Protein AF-A0A6P1M5F7-F1 (afdb_monomer_lite)

Radius of gyration: 10.96 Å; chains: 1; bounding box: 27×23×26 Å

pLDDT: mean 94.93, std 3.1, range [82.81, 98.25]

Structure (mmCIF, N/CA/C/O backbone):
data_AF-A0A6P1M5F7-F1
#
_entry.id   AF-A0A6P1M5F7-F1
#
loop_
_atom_site.group_PDB
_atom_site.id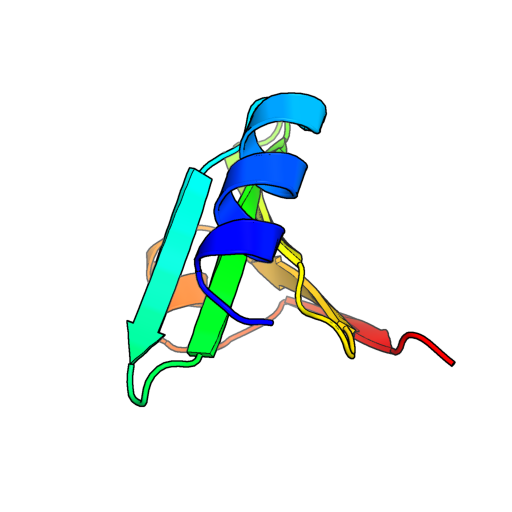
_atom_site.type_symbol
_atom_site.label_atom_id
_atom_site.label_alt_id
_atom_site.label_comp_id
_atom_site.label_asym_id
_atom_site.label_entity_id
_atom_site.label_seq_id
_atom_site.pdbx_PDB_ins_code
_atom_site.Cartn_x
_atom_site.Cartn_y
_atom_site.Cartn_z
_atom_site.occupancy
_atom_site.B_iso_or_equiv
_atom_site.auth_seq_id
_atom_site.auth_comp_id
_atom_site.auth_asym_id
_atom_site.auth_atom_id
_atom_site.pdbx_PDB_model_num
ATOM 1 N N . MET A 1 1 ? 7.310 -3.870 -7.614 1.00 92.25 1 MET A N 1
ATOM 2 C CA . MET A 1 1 ? 6.594 -3.358 -8.796 1.00 92.25 1 MET A CA 1
ATOM 3 C C . MET A 1 1 ? 7.068 -1.970 -9.139 1.00 92.25 1 MET A C 1
ATOM 5 O O . MET A 1 1 ? 7.572 -1.275 -8.258 1.00 92.25 1 MET A O 1
ATOM 9 N N . ASP A 1 2 ? 6.932 -1.605 -10.409 1.00 94.56 2 ASP A N 1
ATOM 10 C CA . ASP A 1 2 ? 7.113 -0.232 -10.866 1.00 94.56 2 ASP A CA 1
ATOM 11 C C . ASP A 1 2 ? 5.863 0.624 -10.592 1.00 94.56 2 ASP A C 1
ATOM 13 O O . ASP A 1 2 ? 4.833 0.139 -10.115 1.00 94.56 2 ASP A O 1
ATOM 17 N N . GLU A 1 3 ? 5.989 1.919 -10.871 1.00 96.06 3 GLU A N 1
ATOM 18 C CA . GLU A 1 3 ? 4.947 2.919 -10.643 1.00 96.06 3 GLU A CA 1
ATOM 19 C C . GLU A 1 3 ? 3.691 2.676 -11.483 1.00 96.06 3 GLU A C 1
ATOM 21 O O . GLU A 1 3 ? 2.575 2.821 -10.987 1.00 96.06 3 GLU A O 1
ATOM 26 N N . GLU A 1 4 ? 3.852 2.305 -12.754 1.00 96.38 4 GLU A N 1
ATOM 27 C CA . GLU A 1 4 ? 2.724 2.106 -13.665 1.00 96.38 4 GLU A CA 1
ATOM 28 C C . GLU A 1 4 ? 1.848 0.947 -13.185 1.00 96.38 4 GLU A C 1
ATOM 30 O O . GLU A 1 4 ? 0.634 1.103 -13.020 1.00 96.38 4 GLU A O 1
ATOM 35 N N . LYS A 1 5 ? 2.472 -0.195 -12.877 1.00 95.94 5 LYS A N 1
ATOM 36 C CA . LYS A 1 5 ? 1.779 -1.372 -12.357 1.00 95.94 5 LYS A CA 1
ATOM 37 C C . LYS A 1 5 ? 1.127 -1.090 -11.003 1.00 95.94 5 LYS A C 1
ATOM 39 O O . LYS A 1 5 ? 0.000 -1.531 -10.771 1.00 95.94 5 LYS A O 1
ATOM 44 N N . ALA A 1 6 ? 1.805 -0.348 -10.124 1.00 97.44 6 ALA A N 1
ATOM 45 C CA . ALA A 1 6 ? 1.255 0.033 -8.826 1.00 97.44 6 ALA A CA 1
ATOM 46 C C . ALA A 1 6 ? 0.002 0.899 -8.964 1.00 97.44 6 ALA A C 1
ATOM 48 O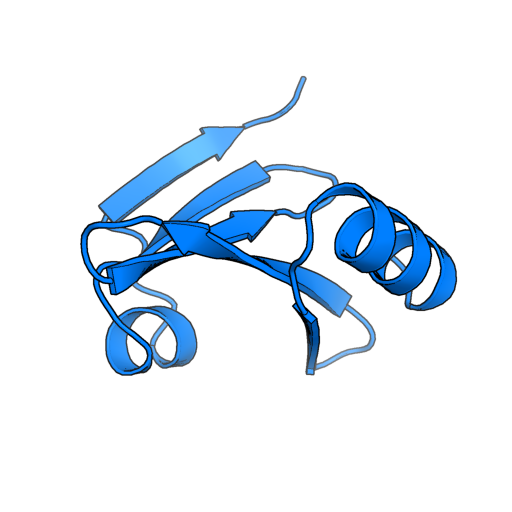 O . ALA A 1 6 ? -1.002 0.621 -8.313 1.00 97.44 6 ALA A O 1
ATOM 49 N N . ASN A 1 7 ? 0.029 1.900 -9.845 1.00 97.81 7 ASN A N 1
ATOM 50 C CA . ASN A 1 7 ? -1.116 2.774 -10.087 1.00 97.81 7 ASN A CA 1
ATOM 51 C C . ASN A 1 7 ? -2.316 2.007 -10.658 1.00 97.81 7 ASN A C 1
ATOM 53 O O . ASN A 1 7 ? -3.430 2.159 -10.161 1.00 97.81 7 ASN A O 1
ATOM 57 N N . GLN A 1 8 ? -2.091 1.132 -11.644 1.00 97.75 8 GLN A N 1
ATOM 58 C CA . GLN A 1 8 ? -3.157 0.304 -12.222 1.00 97.75 8 GLN A CA 1
ATOM 59 C C . GLN A 1 8 ? -3.795 -0.619 -11.175 1.00 97.75 8 GLN A C 1
ATOM 61 O O . GLN A 1 8 ? -5.017 -0.742 -11.100 1.00 97.75 8 GLN A O 1
ATOM 66 N N . LEU A 1 9 ? -2.977 -1.265 -10.339 1.00 97.06 9 LEU A N 1
ATOM 67 C CA . LEU A 1 9 ? -3.479 -2.151 -9.293 1.00 97.06 9 LEU A CA 1
ATOM 68 C C . LEU A 1 9 ? -4.188 -1.378 -8.170 1.00 97.06 9 LEU A C 1
ATOM 70 O O . LEU A 1 9 ? -5.219 -1.836 -7.676 1.00 97.06 9 LEU A O 1
ATOM 74 N N . ALA A 1 10 ? -3.675 -0.206 -7.788 1.00 97.75 10 ALA A N 1
ATOM 75 C CA . ALA A 1 10 ? -4.319 0.671 -6.817 1.00 97.75 10 ALA A CA 1
ATOM 76 C C . ALA A 1 10 ? -5.717 1.101 -7.288 1.00 97.75 10 ALA A C 1
ATOM 78 O O . ALA A 1 10 ? -6.664 1.023 -6.508 1.00 97.75 10 ALA A O 1
ATOM 79 N N . GLU A 1 11 ? -5.877 1.456 -8.566 1.00 97.75 11 GLU A N 1
ATOM 80 C CA . GLU A 1 11 ? -7.179 1.808 -9.147 1.00 97.75 11 GLU A CA 1
ATOM 81 C C . GLU A 1 11 ? -8.175 0.638 -9.077 1.00 97.75 11 GLU A C 1
ATOM 83 O O . GLU A 1 11 ? -9.314 0.812 -8.641 1.00 97.75 11 GLU A O 1
ATOM 88 N N . LEU A 1 12 ? -7.737 -0.580 -9.418 1.00 97.44 12 LEU A N 1
ATOM 89 C CA . LEU A 1 12 ? -8.576 -1.784 -9.367 1.00 97.44 12 LEU A CA 1
ATOM 90 C C . LEU A 1 12 ? -9.031 -2.152 -7.949 1.00 97.44 12 LEU A C 1
ATOM 92 O O . LEU A 1 12 ? -10.127 -2.685 -7.768 1.00 97.44 12 LEU A O 1
ATOM 96 N N . LEU A 1 13 ? -8.182 -1.907 -6.952 1.00 96.75 13 LEU A N 1
ATOM 97 C CA . LEU A 1 13 ? -8.433 -2.278 -5.559 1.00 96.75 13 LEU A CA 1
ATOM 98 C C . LEU A 1 13 ? -8.990 -1.128 -4.713 1.00 96.75 13 LEU A C 1
ATOM 100 O O . LEU A 1 13 ? -9.212 -1.320 -3.517 1.00 96.75 13 LEU A O 1
ATOM 104 N N . ASN A 1 14 ? -9.221 0.044 -5.315 1.00 95.88 14 ASN A N 1
ATOM 105 C CA . ASN A 1 14 ? -9.565 1.277 -4.606 1.00 95.88 14 ASN A CA 1
ATOM 106 C C . ASN A 1 14 ? -8.570 1.574 -3.460 1.00 95.88 14 ASN A C 1
ATOM 108 O O . ASN A 1 14 ? -8.961 1.890 -2.332 1.00 95.88 14 ASN A O 1
ATOM 112 N N . GLY A 1 15 ? -7.284 1.377 -3.751 1.00 96.62 15 GLY A N 1
ATOM 113 C CA . GLY A 1 15 ? -6.154 1.602 -2.855 1.00 96.62 15 GLY A CA 1
ATOM 114 C C . GLY A 1 15 ? -5.314 2.811 -3.265 1.00 96.62 15 GLY A C 1
ATOM 115 O O . GLY A 1 15 ? -5.741 3.662 -4.042 1.00 96.62 15 GLY A O 1
ATOM 116 N N . GLU A 1 16 ? -4.093 2.864 -2.745 1.00 97.38 16 GLU A N 1
ATOM 117 C CA . GLU A 1 16 ? -3.116 3.922 -3.000 1.00 97.38 16 GLU A CA 1
ATOM 118 C C . GLU A 1 16 ? -1.783 3.312 -3.441 1.00 97.38 16 GLU A C 1
ATOM 120 O O . GLU A 1 16 ? -1.301 2.360 -2.829 1.00 97.38 16 GLU A O 1
ATOM 125 N N . ALA A 1 17 ? -1.173 3.856 -4.495 1.00 97.44 17 ALA A N 1
ATOM 126 C CA . ALA A 1 17 ? 0.200 3.527 -4.854 1.00 97.44 17 ALA A CA 1
ATOM 127 C C . ALA A 1 17 ? 1.162 4.373 -4.009 1.00 97.44 17 ALA A C 1
ATOM 129 O O . ALA A 1 17 ? 1.118 5.601 -4.043 1.00 97.44 17 ALA A O 1
ATOM 130 N N . TRP A 1 18 ? 2.048 3.713 -3.271 1.00 96.06 18 TRP A N 1
ATOM 131 C CA . TRP A 1 18 ? 3.006 4.342 -2.370 1.00 96.06 18 TRP A CA 1
ATOM 132 C C . TRP A 1 18 ? 4.438 3.972 -2.756 1.00 96.06 18 TRP A C 1
ATOM 134 O O . TRP A 1 18 ? 4.754 2.801 -2.970 1.00 96.06 18 TRP A O 1
ATOM 144 N N . ASN A 1 19 ? 5.318 4.971 -2.846 1.00 94.38 19 ASN A N 1
ATOM 145 C CA . ASN A 1 19 ? 6.739 4.761 -3.109 1.00 94.38 19 ASN A CA 1
ATOM 146 C C . ASN A 1 19 ? 7.465 4.550 -1.776 1.00 94.38 19 ASN A C 1
ATOM 148 O O . ASN A 1 19 ? 7.671 5.501 -1.023 1.00 94.38 19 ASN A O 1
ATOM 15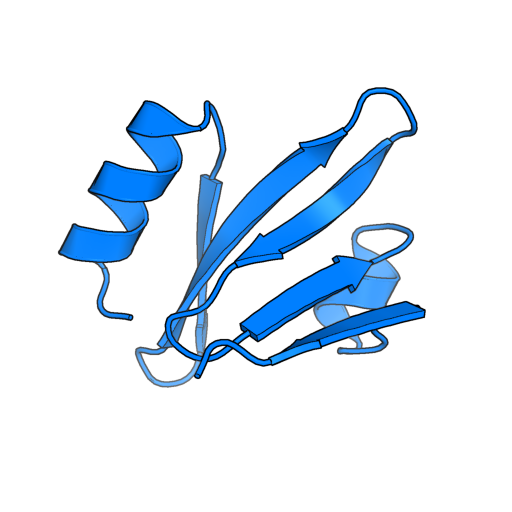2 N N . SER A 1 20 ? 7.882 3.313 -1.503 1.00 89.38 20 SER A N 1
ATOM 153 C CA . SER A 1 20 ? 8.602 2.964 -0.272 1.00 89.38 20 SER A CA 1
ATOM 154 C C . SER A 1 20 ? 10.073 3.402 -0.283 1.00 89.38 20 SER A C 1
ATOM 156 O O . SER A 1 20 ? 10.818 3.114 0.651 1.00 89.38 20 SER A O 1
ATOM 158 N N . GLY A 1 21 ? 10.521 4.060 -1.356 1.00 89.00 21 GLY A N 1
ATOM 159 C CA . GLY A 1 21 ? 11.905 4.441 -1.605 1.00 89.00 21 GLY A CA 1
ATOM 160 C C . GLY A 1 21 ? 12.610 3.508 -2.594 1.00 89.00 21 GLY A C 1
ATOM 161 O O . GLY A 1 21 ? 12.191 2.381 -2.851 1.00 89.00 21 GLY A O 1
ATOM 162 N N . GLY A 1 22 ? 13.700 3.999 -3.194 1.00 86.38 22 GLY A N 1
ATOM 163 C CA . GLY A 1 22 ? 14.536 3.203 -4.105 1.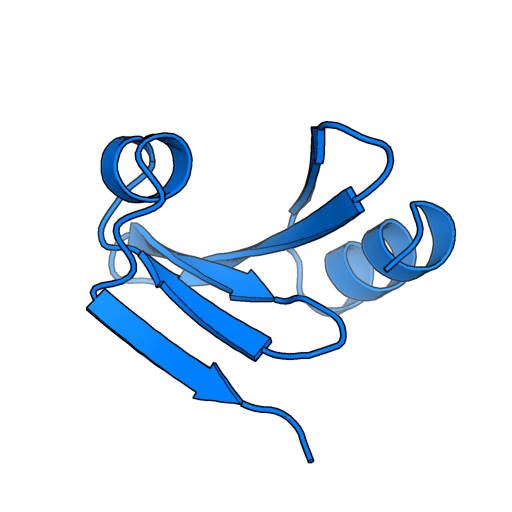00 86.38 22 GLY A CA 1
ATOM 164 C C . GLY A 1 22 ? 13.859 2.785 -5.417 1.00 86.38 22 GLY A C 1
ATOM 165 O O . GLY A 1 22 ? 14.356 1.885 -6.085 1.00 86.38 22 GLY A O 1
ATOM 166 N N . GLY A 1 23 ? 12.739 3.419 -5.784 1.00 87.81 23 GLY A N 1
ATOM 167 C CA . GLY A 1 23 ? 11.951 3.057 -6.969 1.00 87.81 23 GLY A CA 1
ATOM 168 C C . GLY A 1 23 ? 11.049 1.837 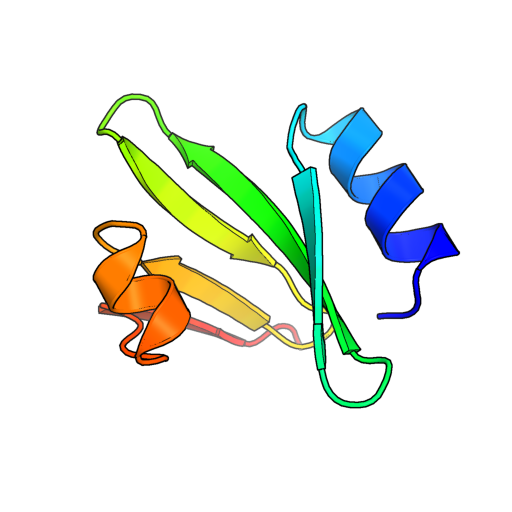-6.766 1.00 87.81 23 GLY A C 1
ATOM 169 O O . GLY A 1 23 ? 10.518 1.312 -7.741 1.00 87.81 23 GLY A O 1
ATOM 170 N N . ILE A 1 24 ? 10.877 1.381 -5.523 1.00 89.62 24 ILE A N 1
ATOM 171 C CA . ILE A 1 24 ? 9.972 0.289 -5.173 1.00 89.62 24 ILE A CA 1
ATOM 172 C C . ILE A 1 24 ? 8.607 0.889 -4.847 1.00 89.62 24 ILE A C 1
ATOM 174 O O . ILE A 1 24 ? 8.476 1.710 -3.939 1.00 89.62 24 ILE A O 1
ATOM 178 N N . TYR A 1 25 ? 7.590 0.463 -5.590 1.00 95.81 25 TYR A N 1
ATOM 179 C CA . TYR A 1 25 ? 6.208 0.837 -5.327 1.00 95.81 25 TYR A CA 1
ATOM 180 C C . TYR A 1 25 ? 5.461 -0.303 -4.636 1.00 95.81 25 TYR A C 1
ATOM 182 O O . TYR A 1 25 ? 5.720 -1.484 -4.888 1.00 95.81 25 TYR A O 1
ATOM 190 N N . ILE A 1 26 ? 4.540 0.070 -3.754 1.00 96.44 26 ILE A N 1
ATOM 191 C CA . ILE A 1 26 ? 3.679 -0.813 -2.968 1.00 96.44 26 ILE A CA 1
ATOM 192 C C . ILE A 1 26 ? 2.249 -0.301 -3.114 1.00 96.44 26 ILE A C 1
ATOM 194 O O . ILE A 1 26 ? 2.020 0.906 -3.072 1.00 96.44 26 ILE A O 1
ATOM 198 N N . VAL A 1 27 ? 1.279 -1.199 -3.266 1.00 98.25 27 VAL A N 1
ATOM 199 C CA . VAL A 1 27 ? -0.140 -0.822 -3.217 1.00 98.25 27 VAL A CA 1
ATOM 200 C C . VAL A 1 27 ? -0.655 -0.983 -1.796 1.00 98.25 27 VAL A C 1
ATOM 202 O O . VAL A 1 27 ? -0.544 -2.061 -1.218 1.00 98.25 27 VAL A O 1
ATOM 205 N N . LEU A 1 28 ? -1.227 0.080 -1.241 1.00 97.94 28 LEU A N 1
ATOM 206 C CA . LEU A 1 28 ? -1.811 0.117 0.092 1.00 97.94 28 LEU A CA 1
ATOM 207 C C . LEU A 1 28 ? -3.336 0.072 -0.012 1.00 97.94 28 LEU A C 1
ATOM 209 O O . LEU A 1 28 ? -3.957 0.934 -0.631 1.00 97.94 28 LEU A O 1
ATOM 213 N N . VAL A 1 29 ? -3.954 -0.919 0.626 1.00 97.81 29 VAL A N 1
ATOM 214 C CA . VAL A 1 29 ? -5.415 -1.036 0.740 1.00 97.81 29 VAL A CA 1
ATOM 215 C C . VAL A 1 29 ? -5.803 -1.001 2.211 1.00 97.81 29 VAL A C 1
ATOM 217 O O . VAL A 1 29 ? -5.220 -1.708 3.032 1.00 97.81 29 VAL A O 1
ATOM 220 N N . ARG A 1 30 ? -6.815 -0.204 2.560 1.00 96.56 30 ARG A N 1
ATOM 221 C CA . ARG A 1 30 ? -7.352 -0.157 3.926 1.00 96.56 30 ARG A CA 1
ATOM 222 C C . ARG A 1 30 ? -8.549 -1.079 4.055 1.00 96.56 30 ARG A C 1
ATOM 224 O O . ARG A 1 30 ? -9.483 -1.001 3.260 1.00 96.56 30 ARG A O 1
ATOM 231 N N . ASN A 1 31 ? -8.545 -1.928 5.076 1.00 93.75 31 ASN A N 1
ATOM 232 C CA . ASN A 1 31 ? -9.717 -2.737 5.393 1.00 93.75 31 ASN A CA 1
ATOM 233 C C . ASN A 1 31 ? -10.687 -1.990 6.330 1.00 93.75 31 ASN A C 1
ATOM 235 O O . ASN A 1 31 ? -10.382 -0.923 6.864 1.00 93.75 31 ASN A O 1
ATOM 239 N N . SER A 1 32 ? -11.865 -2.572 6.567 1.00 93.94 32 SER A N 1
ATOM 240 C CA . SER A 1 32 ? -12.901 -1.993 7.438 1.00 93.94 32 SER A CA 1
ATOM 241 C C . SER A 1 32 ? -12.506 -1.890 8.916 1.00 93.94 32 SER A C 1
ATOM 243 O O . SER A 1 32 ? -13.201 -1.230 9.684 1.00 93.94 32 SER A O 1
ATOM 245 N N . LEU A 1 33 ? -11.413 -2.541 9.321 1.00 93.12 33 LEU A N 1
ATOM 246 C CA . LEU A 1 33 ? -10.863 -2.493 10.676 1.00 93.12 33 LEU A CA 1
ATOM 247 C C . LEU A 1 33 ? -9.762 -1.429 10.825 1.00 93.12 33 LEU A C 1
ATOM 249 O O . LEU A 1 33 ? -9.206 -1.286 11.910 1.00 93.12 33 LEU A O 1
ATOM 253 N N . GLY A 1 34 ? -9.439 -0.691 9.756 1.00 93.12 34 GLY A N 1
ATOM 254 C CA . GLY A 1 34 ? -8.395 0.336 9.753 1.00 93.12 34 GLY A CA 1
ATOM 255 C C . GLY A 1 34 ? -6.969 -0.201 9.594 1.00 93.12 34 GLY A C 1
ATOM 256 O O . GLY A 1 34 ? -6.022 0.575 9.699 1.00 93.12 34 GLY A O 1
ATOM 257 N N . GLN A 1 35 ? -6.802 -1.499 9.325 1.00 97.06 35 GLN A N 1
ATOM 258 C CA . GLN A 1 35 ? -5.501 -2.094 9.017 1.00 97.06 35 GLN A CA 1
ATOM 259 C C . GLN A 1 35 ? -5.098 -1.777 7.575 1.00 97.06 35 GLN A C 1
ATOM 261 O O . GLN A 1 35 ? -5.952 -1.526 6.719 1.00 97.06 35 GLN A O 1
ATOM 266 N N . ILE A 1 36 ? -3.798 -1.844 7.306 1.00 98.00 36 ILE A N 1
ATOM 267 C CA . ILE A 1 36 ? -3.219 -1.574 5.991 1.00 98.00 36 ILE A CA 1
ATOM 268 C C . ILE A 1 36 ? -2.722 -2.886 5.396 1.00 98.00 36 ILE A C 1
ATOM 270 O O . ILE A 1 36 ? -1.962 -3.618 6.023 1.00 98.00 36 ILE A O 1
ATOM 274 N N . ILE A 1 37 ? -3.146 -3.178 4.176 1.00 98.12 37 ILE A N 1
ATOM 275 C CA . ILE A 1 37 ? -2.676 -4.303 3.378 1.00 98.12 37 ILE A CA 1
ATOM 276 C C . ILE A 1 37 ? -1.705 -3.732 2.346 1.00 98.12 37 ILE A C 1
ATOM 278 O O . ILE A 1 37 ? -2.132 -3.024 1.438 1.00 98.12 37 ILE A O 1
ATOM 282 N N . GLY A 1 38 ? -0.413 -4.010 2.508 1.00 97.44 38 GLY A N 1
ATOM 283 C CA . GLY A 1 38 ? 0.626 -3.662 1.544 1.00 97.44 38 GLY A CA 1
ATOM 284 C C . GLY A 1 38 ? 0.841 -4.801 0.555 1.00 97.44 38 GLY A C 1
ATOM 285 O O . GLY A 1 38 ? 1.131 -5.923 0.961 1.00 97.44 38 GLY A O 1
ATOM 286 N N . ILE A 1 39 ? 0.696 -4.527 -0.736 1.00 97.44 39 ILE A N 1
ATOM 287 C CA . ILE A 1 39 ? 0.843 -5.504 -1.816 1.00 97.44 39 ILE A CA 1
ATOM 288 C C . ILE A 1 39 ? 2.076 -5.134 -2.636 1.00 97.44 39 ILE A C 1
ATOM 290 O O . ILE A 1 39 ? 2.205 -4.000 -3.098 1.00 97.44 39 ILE A O 1
ATOM 294 N N . THR A 1 40 ? 2.964 -6.105 -2.826 1.00 95.06 40 THR A N 1
ATOM 295 C CA . THR A 1 40 ? 4.144 -6.041 -3.694 1.00 95.06 40 THR A CA 1
ATOM 296 C C . THR A 1 40 ? 4.036 -7.102 -4.799 1.00 95.06 40 THR A C 1
ATOM 298 O O . THR A 1 40 ? 3.047 -7.828 -4.871 1.00 95.06 40 THR A O 1
ATOM 301 N N . ASP A 1 41 ? 5.043 -7.208 -5.672 1.00 93.69 41 ASP A N 1
ATOM 302 C CA . ASP A 1 41 ? 5.101 -8.321 -6.638 1.00 93.69 41 ASP A CA 1
ATOM 303 C C . ASP A 1 41 ? 5.396 -9.671 -5.973 1.00 93.69 41 ASP A C 1
ATOM 305 O O . ASP A 1 41 ? 5.099 -10.714 -6.545 1.00 93.69 41 ASP A O 1
ATOM 309 N N . GLU A 1 42 ? 5.996 -9.647 -4.785 1.00 93.94 42 GLU A N 1
ATOM 310 C CA . GLU A 1 42 ? 6.539 -10.832 -4.117 1.00 93.94 42 GLU A CA 1
ATOM 311 C C . GLU A 1 42 ? 5.730 -11.219 -2.881 1.00 93.94 42 GLU A C 1
ATOM 313 O O . GLU A 1 42 ? 5.834 -12.340 -2.384 1.00 93.94 42 GLU A O 1
ATOM 318 N N . SER A 1 43 ? 4.947 -10.291 -2.334 1.00 95.56 43 SER A N 1
ATOM 319 C CA . SER A 1 43 ? 4.300 -10.490 -1.048 1.00 95.56 43 SER A CA 1
ATOM 320 C C . SER A 1 43 ? 3.078 -9.611 -0.821 1.00 95.56 43 SER A C 1
ATOM 322 O O . SER A 1 43 ? 2.933 -8.529 -1.390 1.00 95.56 43 SER A O 1
ATOM 324 N N . ILE A 1 44 ? 2.217 -10.081 0.077 1.00 96.88 44 ILE A N 1
ATOM 325 C CA . ILE A 1 44 ? 1.129 -9.316 0.678 1.00 96.88 44 ILE A CA 1
ATOM 326 C C . ILE A 1 44 ? 1.382 -9.258 2.183 1.00 96.88 44 ILE A C 1
ATOM 328 O O . ILE A 1 44 ? 1.466 -10.295 2.841 1.00 96.88 44 ILE A O 1
ATOM 332 N N . CYS A 1 45 ? 1.483 -8.054 2.733 1.00 97.19 45 CYS A N 1
ATOM 333 C CA . CYS A 1 45 ? 1.768 -7.797 4.139 1.00 97.19 45 CYS A CA 1
ATOM 334 C C . CYS A 1 45 ? 0.593 -7.081 4.807 1.00 97.19 45 CYS A C 1
ATOM 336 O O . CYS A 1 45 ? 0.013 -6.160 4.239 1.00 97.19 45 CYS A O 1
ATOM 338 N N . LEU A 1 46 ? 0.254 -7.483 6.032 1.00 97.75 46 LEU A N 1
ATOM 339 C CA . LEU A 1 46 ? -0.764 -6.832 6.854 1.00 97.75 46 LEU A CA 1
ATOM 340 C C . LEU A 1 46 ? -0.098 -6.032 7.975 1.00 97.75 46 LEU A C 1
ATOM 342 O O . LEU A 1 46 ? 0.603 -6.592 8.822 1.00 97.75 46 LEU A O 1
ATOM 346 N N . TYR A 1 47 ? -0.379 -4.736 8.014 1.00 97.25 47 TYR A N 1
ATOM 347 C CA . TYR A 1 47 ? 0.102 -3.789 9.011 1.00 97.25 47 TYR A CA 1
ATOM 348 C C . TYR A 1 47 ? -1.062 -3.298 9.868 1.00 97.25 47 TYR A C 1
ATOM 350 O O . TYR A 1 47 ? -2.173 -3.073 9.384 1.00 97.25 47 TYR A O 1
ATOM 358 N N . ALA A 1 48 ? -0.814 -3.128 11.166 1.00 96.81 48 ALA A N 1
ATOM 359 C CA . ALA A 1 48 ? -1.856 -2.726 12.105 1.00 96.81 48 ALA A CA 1
ATOM 360 C C . ALA A 1 48 ? -2.316 -1.269 11.907 1.00 96.81 48 ALA A C 1
ATOM 362 O O . ALA A 1 48 ? -3.473 -0.963 12.177 1.00 96.81 48 ALA A O 1
ATOM 363 N N . ASN A 1 49 ? -1.412 -0.383 11.479 1.00 95.19 49 ASN A N 1
ATOM 364 C CA . ASN A 1 49 ? -1.620 1.056 11.288 1.00 95.19 49 ASN A CA 1
ATOM 365 C C . ASN A 1 49 ? -0.454 1.662 10.471 1.00 95.19 49 ASN A C 1
ATOM 367 O O . ASN A 1 49 ? 0.478 0.939 10.119 1.00 95.19 49 ASN A O 1
ATOM 371 N N . GLU A 1 50 ? -0.503 2.974 10.201 1.00 93.88 50 GLU A N 1
ATOM 372 C CA . GLU A 1 50 ? 0.552 3.717 9.478 1.00 93.88 50 GLU A CA 1
ATOM 373 C C . GLU A 1 50 ? 1.931 3.568 10.114 1.00 93.88 50 GLU A C 1
ATOM 375 O O . GLU A 1 50 ? 2.899 3.288 9.422 1.00 93.88 50 GLU A O 1
ATOM 380 N N . GLN A 1 51 ? 2.024 3.684 11.441 1.00 95.00 51 GLN A N 1
ATOM 381 C CA . GLN A 1 51 ? 3.307 3.574 12.134 1.00 95.00 51 GLN A CA 1
ATOM 382 C C . GLN A 1 51 ? 3.947 2.200 11.896 1.00 95.00 51 GLN A C 1
ATOM 384 O O . GLN A 1 51 ? 5.133 2.107 11.609 1.00 95.00 51 GLN A O 1
ATOM 389 N N . ALA A 1 52 ? 3.154 1.126 11.952 1.00 95.88 52 ALA A N 1
ATOM 390 C CA . ALA A 1 52 ? 3.639 -0.220 11.664 1.00 95.88 52 ALA A CA 1
ATOM 391 C C . ALA A 1 52 ? 4.091 -0.383 10.201 1.00 95.88 52 ALA A C 1
ATOM 393 O O . ALA A 1 52 ? 5.014 -1.153 9.942 1.00 95.88 52 ALA A O 1
ATOM 394 N N . LEU A 1 53 ? 3.454 0.320 9.257 1.00 94.25 53 LEU A N 1
ATOM 395 C CA . LEU A 1 53 ? 3.885 0.366 7.858 1.00 94.25 53 LEU A CA 1
ATOM 396 C C . LEU A 1 53 ? 5.233 1.090 7.725 1.00 94.25 53 LEU A C 1
ATOM 398 O O . LEU A 1 53 ? 6.156 0.526 7.140 1.00 94.25 53 LEU A O 1
ATOM 402 N N . GLU A 1 54 ? 5.358 2.292 8.291 1.00 92.19 54 GLU A N 1
ATOM 403 C CA . GLU A 1 54 ? 6.585 3.102 8.249 1.00 92.19 54 GLU A CA 1
ATOM 404 C C . GLU A 1 54 ? 7.773 2.396 8.921 1.00 92.19 54 GLU A C 1
ATOM 406 O O . GLU A 1 54 ? 8.881 2.400 8.385 1.00 92.19 54 GLU A O 1
ATOM 411 N N . ASP A 1 55 ? 7.533 1.721 10.048 1.00 93.88 55 ASP A N 1
ATOM 412 C CA . ASP A 1 55 ? 8.544 0.939 10.770 1.00 93.88 55 ASP A CA 1
ATOM 413 C C . ASP A 1 55 ? 8.873 -0.402 10.080 1.00 93.88 55 ASP A C 1
ATOM 415 O O . ASP A 1 55 ? 9.792 -1.113 10.495 1.00 93.88 55 ASP A O 1
ATOM 419 N N . GLY A 1 56 ? 8.110 -0.797 9.053 1.00 91.56 56 GLY A N 1
ATOM 420 C CA . GLY A 1 56 ? 8.256 -2.083 8.369 1.00 91.56 56 GLY A CA 1
ATOM 421 C C . GLY A 1 56 ? 7.837 -3.298 9.210 1.00 91.56 56 GLY A C 1
ATOM 422 O O . GLY A 1 56 ? 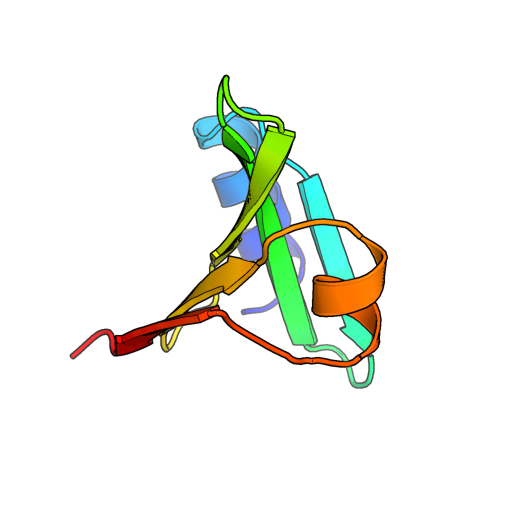8.227 -4.428 8.910 1.00 91.56 56 GLY A O 1
ATOM 423 N N . PHE A 1 57 ? 7.038 -3.101 10.260 1.00 93.81 57 PHE A N 1
ATOM 424 C CA . PHE A 1 57 ? 6.621 -4.148 11.191 1.00 93.81 57 PHE A CA 1
ATOM 425 C C . PHE A 1 57 ? 5.298 -4.800 10.758 1.00 93.81 57 PHE A C 1
ATOM 427 O O . PHE A 1 57 ? 4.214 -4.490 11.262 1.00 93.81 57 PHE A O 1
ATOM 434 N N . ALA A 1 58 ? 5.383 -5.726 9.799 1.00 93.31 58 ALA A N 1
ATOM 435 C CA . ALA A 1 58 ? 4.229 -6.499 9.342 1.00 93.31 58 ALA A CA 1
ATOM 436 C C . ALA A 1 58 ? 3.792 -7.532 10.398 1.00 93.31 58 ALA A C 1
ATOM 438 O O . ALA A 1 58 ? 4.602 -8.311 10.899 1.00 93.31 58 ALA A O 1
ATOM 439 N N . GLY A 1 59 ? 2.493 -7.578 10.708 1.00 92.56 59 GLY A N 1
ATOM 440 C CA . GLY A 1 59 ? 1.925 -8.573 11.623 1.00 92.56 59 GLY A CA 1
ATOM 441 C C . GLY A 1 59 ? 1.693 -9.934 10.961 1.00 92.56 59 GLY A C 1
ATOM 442 O O . GLY A 1 59 ? 1.774 -10.969 11.619 1.00 92.56 59 GLY A O 1
ATOM 443 N N . GLN A 1 60 ? 1.408 -9.937 9.657 1.00 95.38 60 GLN A N 1
ATOM 444 C CA . GLN A 1 60 ? 1.314 -11.136 8.821 1.00 95.38 60 GLN A CA 1
ATOM 445 C C . GLN A 1 60 ? 1.904 -10.843 7.444 1.00 95.38 60 GLN A C 1
ATOM 447 O O . GLN A 1 60 ? 1.759 -9.730 6.937 1.00 95.38 60 GLN A O 1
ATOM 452 N N . SER A 1 61 ? 2.531 -11.844 6.831 1.00 95.56 61 SER A N 1
ATOM 453 C CA . SER A 1 61 ? 3.035 -11.774 5.463 1.00 95.56 61 SER A CA 1
ATOM 454 C C . SER A 1 61 ? 2.723 -13.062 4.703 1.00 95.56 61 SER A C 1
ATOM 456 O O . SER A 1 61 ? 2.826 -14.168 5.236 1.00 95.56 61 SER A O 1
ATOM 458 N N . PHE A 1 62 ? 2.330 -12.906 3.444 1.00 96.31 62 PHE A N 1
ATOM 459 C CA . PHE A 1 62 ? 2.075 -13.986 2.501 1.00 96.31 62 PHE A CA 1
ATOM 460 C C . PHE A 1 62 ? 3.021 -13.808 1.321 1.00 96.31 62 PHE A C 1
ATOM 462 O O . PHE A 1 62 ? 3.014 -12.749 0.700 1.00 96.31 62 PHE A O 1
ATOM 469 N N . LEU A 1 63 ? 3.835 -14.820 1.022 1.00 95.62 63 LEU A N 1
ATOM 470 C CA . LEU A 1 63 ? 4.711 -14.815 -0.148 1.00 95.62 63 LEU A CA 1
ATOM 471 C C . LEU A 1 63 ? 3.922 -15.269 -1.383 1.00 95.62 63 LEU A C 1
ATOM 473 O O . LEU A 1 63 ? 3.161 -16.235 -1.307 1.00 95.62 63 LEU A O 1
ATOM 477 N N . LEU A 1 64 ? 4.115 -14.586 -2.504 1.00 89.12 64 LEU A N 1
ATOM 478 C CA . LEU A 1 64 ? 3.557 -14.952 -3.799 1.00 89.12 64 LEU A CA 1
ATOM 479 C C . LEU A 1 64 ? 4.576 -15.847 -4.527 1.00 89.12 64 LEU A C 1
ATOM 481 O O . LEU A 1 64 ? 5.749 -15.487 -4.625 1.00 89.12 64 LEU A O 1
ATOM 485 N N . VAL A 1 65 ? 4.137 -17.033 -4.966 1.00 82.81 65 VAL A N 1
ATOM 486 C CA . VAL A 1 65 ? 4.946 -18.037 -5.693 1.00 82.81 65 VAL A CA 1
ATOM 487 C C . VAL A 1 65 ? 4.569 -18.117 -7.162 1.00 82.81 65 VAL A C 1
ATOM 489 O O . VAL A 1 65 ? 3.372 -17.916 -7.471 1.00 82.81 65 VAL A O 1
#

Secondary structure (DSSP, 8-state):
--HHHHHHHHHHHT-EEEE-STT-EEEEEE-TTS-EEEE-SSEEEEESSHHHHHTT--SEEEE--

Foldseek 3Di:
DAPVVLVVVCVVQVFDWDDLDPRFIWTWDADPQRWIWTDHPFKTFIGRHPVCVNVVPTPDMDTDD

Sequence (65 aa):
MDEEKANQLAELLNGEAWNSGGGIYIVLVRNSLGQIIGITDESICLYANEQALEDGFAGQSFLLV

Organism: NCBI:txid2697043